Protein AF-A0A961MCG4-F1 (afdb_monomer_lite)

Foldseek 3Di:
DDAPDDPRHDCPVVVVVVVVVVPDDDDPDPDDPDDDDDDPVRVCVCPPPVPDPSPCPVLVVDPVNVVD

Radius of gyration: 17.28 Å; chains: 1; bounding box: 43×24×42 Å

pLDDT: mean 96.72, std 2.76, range [79.0, 98.5]

Secondary structure (DSSP, 8-state):
--EEETTEE--HHHHHHHHHT--S---SSPPPSSPPP--HHHHHTTTTTTT-----HHHHH-HHHHH-

Sequence (68 aa):
MPVVKDLVPDLTHFYAQHESIMPWLETKSNTPAKEWRQSIEDREKLDGLYECVMCACCSTSCPSYWWN

Structure (mmCIF, N/CA/C/O backbone):
data_AF-A0A961MCG4-F1
#
_entry.id   AF-A0A9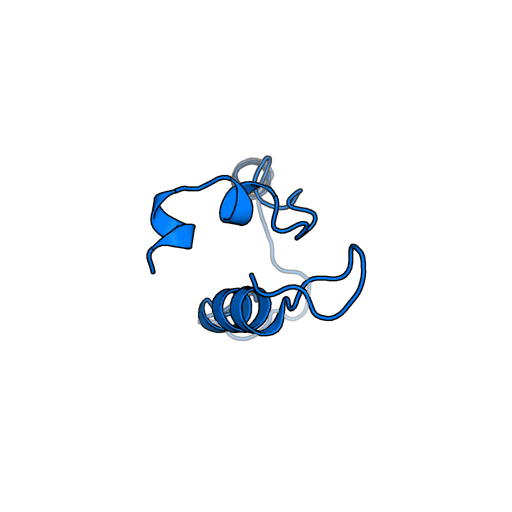61MCG4-F1
#
loop_
_atom_site.group_PDB
_atom_site.id
_atom_site.type_symbol
_atom_site.label_atom_id
_atom_site.label_alt_id
_atom_site.label_comp_id
_atom_site.label_asym_id
_atom_site.label_entity_id
_atom_site.label_seq_id
_atom_site.pdbx_PDB_ins_code
_atom_site.Cartn_x
_atom_site.Cartn_y
_atom_site.Cartn_z
_atom_site.occupancy
_atom_site.B_iso_or_equiv
_atom_site.auth_seq_id
_atom_site.auth_comp_id
_atom_site.auth_asym_id
_atom_site.auth_atom_id
_atom_site.pdbx_PDB_model_num
ATOM 1 N N . MET A 1 1 ? 11.174 -3.397 -10.680 1.00 91.38 1 MET A N 1
ATOM 2 C CA . MET A 1 1 ? 9.982 -3.800 -11.460 1.00 91.38 1 MET A CA 1
ATOM 3 C C . MET A 1 1 ? 10.335 -3.831 -12.940 1.00 91.38 1 MET A C 1
ATOM 5 O O . MET A 1 1 ? 10.586 -2.766 -13.497 1.00 91.38 1 MET A O 1
ATOM 9 N N . PRO A 1 2 ? 10.436 -5.020 -13.555 1.00 94.62 2 PRO A N 1
ATOM 10 C CA . PRO A 1 2 ? 10.670 -5.147 -14.991 1.00 94.62 2 PRO A CA 1
ATOM 11 C C . PRO A 1 2 ? 9.549 -4.491 -15.806 1.00 94.62 2 PRO A C 1
ATOM 13 O O . PRO A 1 2 ? 8.391 -4.502 -15.391 1.00 94.62 2 PRO A O 1
ATOM 16 N N . VAL A 1 3 ? 9.883 -3.925 -16.965 1.00 97.56 3 VAL A N 1
ATOM 17 C CA . VAL A 1 3 ? 8.891 -3.387 -17.908 1.00 97.56 3 VAL A CA 1
ATOM 18 C C . VAL A 1 3 ? 8.397 -4.523 -18.798 1.00 97.56 3 VAL A C 1
ATOM 20 O O . VAL A 1 3 ? 9.208 -5.190 -19.436 1.00 97.56 3 VAL A O 1
ATOM 23 N N . VAL A 1 4 ? 7.080 -4.734 -18.855 1.00 98.00 4 VAL A N 1
ATOM 24 C CA . VAL A 1 4 ? 6.462 -5.708 -19.769 1.00 98.00 4 VAL A CA 1
ATOM 25 C C . VAL A 1 4 ? 6.401 -5.117 -21.176 1.00 98.00 4 VAL A C 1
ATOM 27 O O . VAL A 1 4 ? 6.844 -5.749 -22.134 1.00 98.00 4 VAL A O 1
ATOM 30 N N . LYS A 1 5 ? 5.858 -3.897 -21.303 1.00 98.19 5 LYS A N 1
ATOM 31 C CA . LYS A 1 5 ? 5.757 -3.151 -22.566 1.00 98.19 5 LYS A CA 1
ATOM 32 C C . LYS A 1 5 ? 5.469 -1.667 -22.312 1.00 98.19 5 LYS A C 1
ATOM 34 O O . LYS A 1 5 ? 4.618 -1.352 -21.490 1.00 98.19 5 LYS A O 1
ATOM 39 N N . ASP A 1 6 ? 6.102 -0.765 -23.063 1.00 98.12 6 ASP A N 1
ATOM 40 C CA . ASP A 1 6 ? 5.888 0.689 -22.977 1.00 98.12 6 ASP A CA 1
ATOM 41 C C . ASP A 1 6 ? 5.990 1.208 -21.525 1.00 98.12 6 ASP A C 1
ATOM 43 O O . ASP A 1 6 ? 7.026 1.051 -20.884 1.00 98.12 6 ASP A O 1
ATOM 47 N N . LEU A 1 7 ? 4.917 1.803 -20.993 1.00 98.06 7 LEU A N 1
ATOM 48 C CA . LEU A 1 7 ? 4.813 2.278 -19.607 1.00 98.06 7 LEU A CA 1
ATOM 49 C C . LEU A 1 7 ? 4.105 1.273 -18.680 1.00 98.06 7 LEU A C 1
ATOM 51 O O . LEU A 1 7 ? 3.618 1.654 -17.618 1.00 98.06 7 LEU A O 1
ATOM 55 N N . VAL A 1 8 ? 4.014 0.001 -19.078 1.00 98.31 8 VAL A N 1
ATOM 56 C CA . VAL A 1 8 ? 3.362 -1.071 -18.314 1.00 98.31 8 VAL A CA 1
ATOM 57 C C . VAL A 1 8 ? 4.425 -1.938 -17.630 1.00 98.31 8 VAL A C 1
ATOM 59 O O . VAL A 1 8 ? 5.104 -2.721 -18.307 1.00 98.31 8 VAL A O 1
ATOM 62 N N . PRO A 1 9 ? 4.598 -1.826 -16.302 1.00 97.88 9 PRO A N 1
ATOM 63 C CA . PRO A 1 9 ? 5.507 -2.680 -15.553 1.00 97.88 9 PRO A CA 1
ATOM 64 C C . PRO A 1 9 ? 4.846 -3.988 -15.101 1.00 97.88 9 PRO A C 1
ATOM 66 O O . PRO A 1 9 ? 3.623 -4.097 -15.026 1.00 97.88 9 PRO A O 1
ATOM 69 N N . ASP A 1 10 ? 5.672 -4.967 -14.739 1.00 97.75 10 ASP A N 1
ATOM 70 C CA . ASP A 1 10 ? 5.234 -6.179 -14.050 1.00 97.75 10 ASP A CA 1
ATOM 71 C C . ASP A 1 10 ? 5.072 -5.902 -12.545 1.00 97.75 10 ASP A C 1
ATOM 73 O O . ASP A 1 10 ? 6.032 -5.550 -11.851 1.00 97.75 10 ASP A O 1
ATOM 77 N N . LEU A 1 11 ? 3.841 -6.057 -12.051 1.00 97.69 11 LEU A N 1
ATOM 78 C CA . LEU A 1 11 ? 3.440 -5.858 -10.655 1.00 97.69 11 LEU A CA 1
ATOM 79 C C . LEU A 1 11 ? 3.285 -7.172 -9.870 1.00 97.69 11 LEU A C 1
ATOM 81 O O . LEU A 1 11 ? 2.900 -7.136 -8.701 1.00 97.69 11 LEU A O 1
ATOM 85 N N . THR A 1 12 ? 3.597 -8.325 -10.468 1.00 97.62 12 THR A N 1
ATOM 86 C CA . THR A 1 12 ? 3.378 -9.648 -9.856 1.00 97.62 12 THR A CA 1
ATOM 87 C C . THR A 1 12 ? 4.036 -9.758 -8.480 1.00 97.62 12 THR A C 1
ATOM 89 O O . THR A 1 12 ? 3.398 -10.173 -7.516 1.00 97.62 12 THR A O 1
ATOM 92 N N . HIS A 1 13 ? 5.293 -9.322 -8.353 1.00 96.38 13 HIS A N 1
ATOM 93 C CA . HIS A 1 13 ? 6.008 -9.363 -7.076 1.00 96.38 13 HIS A CA 1
ATOM 94 C C . HIS A 1 13 ? 5.400 -8.428 -6.016 1.00 96.38 13 HIS A C 1
ATOM 96 O O . HIS A 1 13 ? 5.246 -8.827 -4.864 1.00 96.38 13 HIS A O 1
ATOM 102 N N . PHE A 1 14 ? 5.003 -7.213 -6.411 1.00 97.69 14 PHE A N 1
ATOM 103 C CA . PHE A 1 14 ? 4.374 -6.238 -5.515 1.00 97.69 14 PHE A CA 1
ATOM 104 C C . PHE A 1 14 ? 3.071 -6.790 -4.921 1.00 97.69 14 PHE A C 1
ATOM 106 O O . PHE A 1 14 ? 2.865 -6.733 -3.708 1.00 97.69 14 PHE A O 1
ATOM 113 N N . TYR A 1 15 ? 2.218 -7.390 -5.757 1.00 98.19 15 TYR A N 1
ATOM 114 C CA . TYR A 1 15 ? 0.973 -7.993 -5.282 1.00 98.19 15 TYR A CA 1
ATOM 115 C C . TYR A 1 15 ? 1.203 -9.254 -4.446 1.00 98.19 15 TYR A C 1
ATOM 117 O O . TYR A 1 15 ? 0.528 -9.415 -3.433 1.00 98.19 15 TYR A O 1
ATOM 125 N N . ALA A 1 16 ? 2.186 -10.091 -4.788 1.00 98.19 16 ALA A N 1
ATOM 126 C CA . ALA A 1 16 ? 2.536 -11.258 -3.975 1.00 98.19 16 ALA A CA 1
ATOM 127 C C . ALA A 1 16 ? 3.016 -10.861 -2.565 1.00 98.19 16 ALA A C 1
ATOM 129 O O . ALA A 1 16 ? 2.657 -11.498 -1.576 1.00 98.19 16 ALA A O 1
ATOM 130 N N . GLN A 1 17 ? 3.791 -9.779 -2.444 1.00 97.81 17 GLN A N 1
ATOM 131 C CA . GLN A 1 17 ? 4.193 -9.250 -1.137 1.00 97.81 17 GLN A CA 1
ATOM 132 C C . GLN A 1 17 ? 3.002 -8.696 -0.351 1.00 97.81 17 GLN A C 1
ATOM 134 O O . GLN A 1 17 ? 2.891 -8.961 0.844 1.00 97.81 17 GLN A O 1
ATOM 139 N N . HIS A 1 18 ? 2.093 -7.969 -1.001 1.00 97.94 18 HIS A N 1
ATOM 140 C CA . HIS A 1 18 ? 0.875 -7.487 -0.350 1.00 97.94 18 HIS A CA 1
ATOM 141 C C . HIS A 1 18 ? -0.025 -8.640 0.122 1.00 97.94 18 HIS A C 1
ATOM 143 O O . HIS A 1 18 ? -0.583 -8.583 1.211 1.00 97.94 18 HIS A O 1
ATOM 149 N N . GLU A 1 19 ? -0.144 -9.714 -0.654 1.00 98.19 19 GLU A N 1
ATOM 150 C CA . GLU A 1 19 ? -0.872 -10.912 -0.231 1.00 98.19 19 GLU A CA 1
ATOM 151 C C . GLU A 1 19 ? -0.207 -11.592 0.976 1.00 98.19 19 GLU A C 1
ATOM 153 O O . GLU A 1 19 ? -0.898 -12.030 1.895 1.00 98.19 19 GLU A O 1
ATOM 158 N N . SER A 1 20 ? 1.131 -11.613 1.029 1.00 98.12 20 SER A N 1
ATOM 159 C CA . SER A 1 20 ? 1.886 -12.272 2.107 1.00 98.12 20 SER A CA 1
ATOM 160 C C . SER A 1 20 ? 1.631 -11.703 3.507 1.00 98.12 20 SER A C 1
ATOM 162 O O . SER A 1 20 ? 1.846 -12.407 4.493 1.00 98.12 20 SER A O 1
ATOM 164 N N . ILE A 1 21 ? 1.153 -10.456 3.606 1.00 97.69 21 ILE A N 1
ATOM 165 C CA . ILE A 1 21 ? 0.812 -9.820 4.888 1.00 97.69 21 ILE A CA 1
ATOM 166 C C . ILE A 1 21 ? -0.631 -10.078 5.333 1.00 97.69 21 ILE A C 1
ATOM 168 O O . ILE A 1 21 ? -1.027 -9.556 6.369 1.00 97.69 21 ILE A O 1
ATOM 172 N N . MET A 1 22 ? -1.405 -10.859 4.571 1.00 98.12 22 MET A N 1
ATOM 173 C CA . MET A 1 22 ? -2.791 -11.218 4.889 1.00 98.12 22 MET A CA 1
ATOM 174 C C . MET A 1 22 ? -3.680 -9.987 5.161 1.00 98.12 22 MET A C 1
ATOM 176 O O . MET A 1 22 ? -4.119 -9.772 6.289 1.00 98.12 22 MET A O 1
ATOM 180 N N . PRO A 1 23 ? -3.946 -9.139 4.147 1.00 97.44 23 PRO A N 1
ATOM 181 C CA . PRO A 1 23 ? -4.577 -7.825 4.310 1.00 97.44 23 PRO A CA 1
ATOM 182 C C . PRO A 1 23 ? -6.104 -7.917 4.511 1.00 97.44 23 PRO A C 1
ATOM 184 O O . PRO A 1 23 ? -6.890 -7.280 3.809 1.00 97.44 23 PRO A O 1
ATOM 187 N N . TRP A 1 24 ? -6.544 -8.732 5.465 1.00 95.94 24 TRP A N 1
ATOM 188 C CA . TRP A 1 24 ? -7.936 -8.922 5.856 1.00 95.94 24 TRP A CA 1
ATOM 189 C C . TRP A 1 24 ? -8.073 -8.918 7.381 1.00 95.94 24 TRP A C 1
ATOM 191 O O . TRP A 1 24 ? -7.103 -9.032 8.125 1.00 95.94 24 TRP A O 1
ATOM 201 N N . LEU A 1 25 ? -9.305 -8.766 7.867 1.00 95.06 25 LEU A N 1
ATOM 202 C CA . LEU A 1 25 ? -9.576 -8.778 9.300 1.00 95.06 25 LEU A CA 1
ATOM 203 C C . LEU A 1 25 ? -9.499 -10.210 9.847 1.00 95.06 25 LEU A C 1
ATOM 205 O O . LEU A 1 25 ? -10.336 -11.049 9.516 1.00 95.06 25 LEU A O 1
ATOM 209 N N . GLU A 1 26 ? -8.540 -10.469 10.731 1.00 95.12 26 GLU A N 1
ATOM 210 C CA . GLU A 1 26 ? -8.456 -11.714 11.496 1.00 95.12 26 GLU A CA 1
ATOM 211 C C . GLU A 1 26 ? -9.071 -11.549 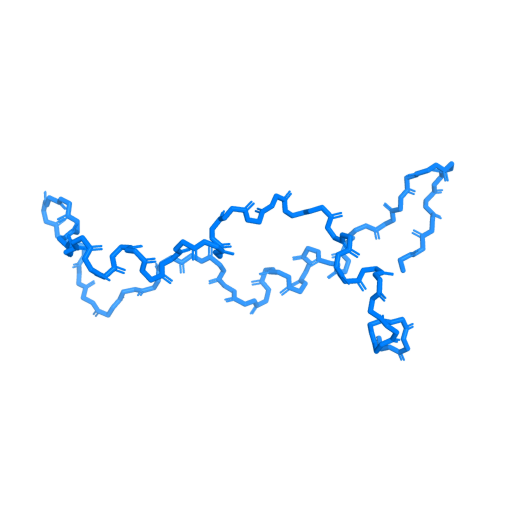12.890 1.00 95.12 26 GLU A C 1
ATOM 213 O O . GLU A 1 26 ? -8.724 -10.638 13.646 1.00 95.12 26 GLU A O 1
ATOM 218 N N . THR A 1 27 ? -9.979 -12.453 13.264 1.00 94.88 27 THR A N 1
ATOM 219 C CA . THR A 1 27 ? -10.686 -12.401 14.551 1.00 94.88 27 THR A CA 1
ATOM 220 C C . THR A 1 27 ? -10.490 -13.685 15.341 1.00 94.88 27 THR A C 1
ATOM 222 O O . THR A 1 27 ? -10.594 -14.782 14.802 1.00 94.88 27 THR A O 1
ATOM 225 N N . LYS A 1 28 ? -10.264 -13.563 16.653 1.00 94.25 28 LYS A N 1
ATOM 226 C CA . LYS A 1 28 ? -10.151 -14.724 17.558 1.00 94.25 28 LYS A CA 1
ATOM 227 C C . LYS A 1 28 ? -11.503 -15.224 18.072 1.00 94.25 28 LYS A C 1
ATOM 229 O O . LYS A 1 28 ? -11.595 -16.338 18.574 1.00 94.25 28 LYS A O 1
ATOM 234 N N . SER A 1 29 ? -12.533 -14.384 18.001 1.00 92.88 29 SER A N 1
ATOM 235 C CA . SER A 1 29 ? -13.893 -14.703 18.429 1.00 92.88 29 SER A CA 1
ATOM 236 C C . SER A 1 29 ? -14.777 -15.054 17.239 1.00 92.88 29 SER A C 1
ATOM 238 O O . SER A 1 29 ? -14.514 -14.631 16.114 1.00 92.88 29 SER A O 1
ATOM 240 N N . ASN A 1 30 ? -15.877 -15.757 17.511 1.00 93.44 30 ASN A N 1
ATOM 241 C CA . ASN A 1 30 ? -16.933 -15.954 16.523 1.00 93.44 30 ASN A CA 1
ATOM 242 C C . ASN A 1 30 ? -17.484 -14.607 16.039 1.00 93.44 30 ASN A C 1
ATOM 244 O O . ASN A 1 30 ? -17.548 -13.638 16.804 1.00 93.44 30 ASN A O 1
ATOM 248 N N . THR A 1 31 ? -17.914 -14.570 14.779 1.00 94.69 31 THR A N 1
ATOM 249 C CA . THR A 1 31 ? -18.583 -13.408 14.195 1.00 94.69 31 THR A CA 1
ATOM 250 C C . THR A 1 31 ? -19.837 -13.062 15.008 1.00 94.69 31 THR A C 1
ATOM 252 O O . THR A 1 31 ? -20.642 -13.954 15.296 1.00 94.69 31 THR A O 1
ATOM 255 N N . PRO A 1 32 ? -20.022 -11.794 15.412 1.00 94.94 32 PRO A N 1
ATOM 256 C CA . PRO A 1 32 ? -21.205 -11.375 16.147 1.00 94.94 32 PRO A CA 1
ATOM 257 C C . PRO A 1 32 ? -22.470 -11.498 15.286 1.00 94.94 32 PRO A C 1
ATOM 259 O O . PRO A 1 32 ? -22.423 -11.472 14.062 1.00 94.94 32 PR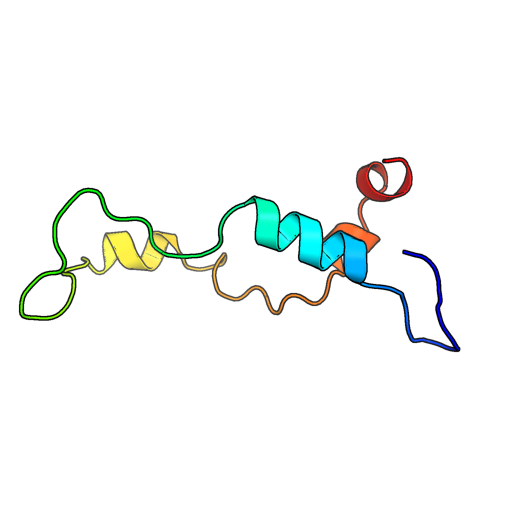O A O 1
ATOM 262 N N . ALA A 1 33 ? -23.634 -11.576 15.937 1.00 96.56 33 ALA A N 1
ATOM 263 C CA . ALA A 1 33 ? -24.930 -11.601 15.246 1.00 96.56 33 ALA A CA 1
ATOM 264 C C . ALA A 1 33 ? -25.284 -10.272 14.540 1.00 96.56 33 ALA A C 1
ATOM 266 O O . ALA A 1 33 ? -26.244 -10.208 13.777 1.00 96.56 33 ALA A O 1
ATOM 267 N N . LYS A 1 34 ? -24.545 -9.200 14.843 1.00 95.69 34 LYS A N 1
ATOM 268 C CA . LYS A 1 34 ? -24.665 -7.860 14.253 1.00 95.69 34 LYS A CA 1
ATOM 269 C C . LYS A 1 34 ? -23.274 -7.390 13.808 1.00 95.69 34 LYS A C 1
ATOM 271 O O . LYS A 1 34 ? -22.374 -8.201 13.642 1.00 95.69 34 LYS A O 1
ATOM 276 N N . GLU A 1 35 ? -23.094 -6.089 13.631 1.00 95.44 35 GLU A N 1
ATOM 277 C CA . GLU A 1 35 ? -21.806 -5.468 13.325 1.00 95.44 35 GLU A CA 1
ATOM 278 C C . GLU A 1 35 ? -20.777 -5.577 14.464 1.00 95.44 35 GLU A C 1
ATOM 280 O O . GLU A 1 35 ? -21.116 -5.706 15.647 1.00 95.44 35 GLU A O 1
ATOM 285 N N . TRP A 1 36 ? -19.502 -5.480 14.090 1.00 95.50 36 TRP A N 1
ATOM 286 C CA . TRP A 1 36 ? -18.409 -5.268 15.032 1.00 95.50 36 TRP A CA 1
ATOM 287 C C . TRP A 1 36 ? -18.492 -3.847 15.591 1.00 95.50 36 TRP A C 1
ATOM 289 O O . TRP A 1 36 ? -18.589 -2.883 14.837 1.00 95.50 36 TRP A O 1
ATOM 299 N N . ARG A 1 37 ? -18.443 -3.708 16.918 1.00 95.12 37 ARG A N 1
ATOM 300 C CA . ARG A 1 37 ? -18.396 -2.390 17.561 1.00 95.12 37 ARG A CA 1
ATOM 301 C C . ARG A 1 37 ? -16.963 -1.866 17.545 1.00 95.12 37 ARG A C 1
ATOM 303 O O . ARG A 1 37 ? -16.063 -2.557 18.011 1.00 95.12 37 ARG A O 1
ATOM 310 N N . GLN A 1 38 ? -16.788 -0.637 17.077 1.00 96.94 38 GLN A N 1
ATOM 311 C CA . GLN A 1 38 ? -15.530 0.108 17.105 1.00 96.94 38 GLN A CA 1
ATOM 312 C C . GLN A 1 38 ? -15.827 1.522 17.625 1.00 96.94 38 GLN A C 1
ATOM 314 O O . GLN A 1 38 ? -16.842 2.102 17.233 1.00 96.94 38 GLN A O 1
ATOM 319 N N . SER A 1 39 ? -15.004 2.060 18.533 1.00 98.44 39 SER A N 1
ATOM 320 C CA . SER A 1 39 ? -15.136 3.464 18.949 1.00 98.44 39 SER A CA 1
ATOM 321 C C . SER A 1 39 ? -14.571 4.404 17.882 1.00 98.44 39 SER A C 1
ATOM 323 O O . SER A 1 39 ? -13.823 3.977 17.000 1.00 98.44 39 SER A O 1
ATOM 325 N N . ILE A 1 40 ? -14.916 5.690 17.960 1.00 98.50 40 ILE A N 1
ATOM 326 C CA . ILE A 1 40 ? -14.398 6.701 17.028 1.00 98.50 40 ILE A CA 1
ATOM 327 C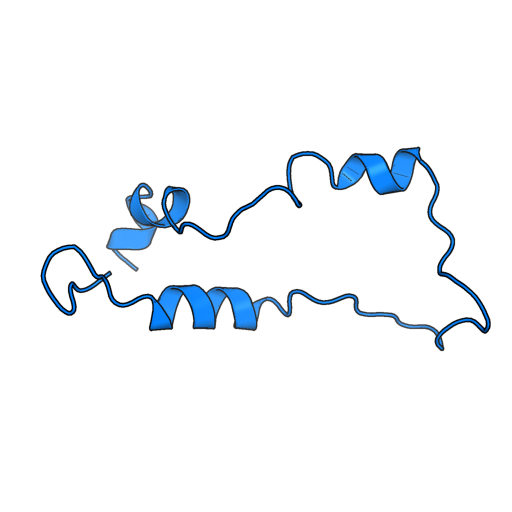 C . ILE A 1 40 ? -12.876 6.803 17.175 1.00 98.50 40 ILE A C 1
ATOM 329 O O . ILE A 1 40 ? -12.162 6.724 16.182 1.00 98.50 40 ILE A O 1
ATOM 333 N N . GLU A 1 41 ? -12.379 6.835 18.410 1.00 98.50 41 GLU A N 1
ATOM 334 C CA . GLU A 1 41 ? -10.950 6.940 18.719 1.00 98.50 41 GLU A CA 1
ATOM 335 C C . GLU A 1 41 ? -10.154 5.728 18.208 1.00 98.50 41 GLU A C 1
ATOM 337 O O . GLU A 1 41 ? -8.987 5.849 17.840 1.00 98.50 41 GLU A O 1
ATOM 342 N N . ASP A 1 42 ? -10.766 4.539 18.172 1.00 98.31 42 ASP A N 1
ATOM 343 C CA . ASP A 1 42 ? -10.140 3.350 17.589 1.00 98.31 42 ASP A CA 1
ATOM 344 C C . ASP A 1 42 ? -10.192 3.356 16.058 1.00 98.31 42 ASP A C 1
ATOM 346 O O . ASP A 1 42 ? -9.266 2.854 15.419 1.00 98.31 42 ASP A O 1
ATOM 350 N N . ARG A 1 43 ? -11.247 3.916 15.455 1.00 97.81 43 ARG A N 1
ATOM 351 C CA . ARG A 1 43 ? -11.365 4.058 13.998 1.00 97.81 43 ARG A C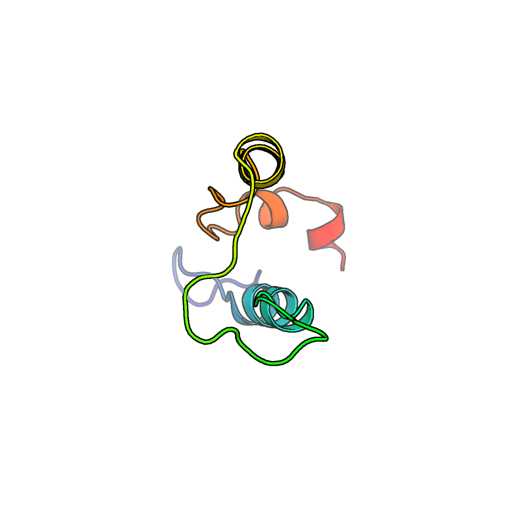A 1
ATOM 352 C C . ARG A 1 43 ? -10.386 5.095 13.446 1.00 97.81 43 ARG A C 1
ATOM 354 O O . ARG A 1 43 ? -9.810 4.846 12.387 1.00 97.81 43 ARG A O 1
ATOM 361 N N . GLU A 1 44 ? -10.179 6.207 14.145 1.00 98.38 44 GLU A N 1
ATOM 362 C CA . GLU A 1 44 ? -9.258 7.291 13.754 1.00 98.38 44 GLU A CA 1
ATOM 363 C C . GLU A 1 44 ? -7.804 6.816 13.630 1.00 98.38 44 GLU A C 1
ATOM 365 O O . GLU A 1 44 ? -7.043 7.332 12.819 1.00 98.38 44 GLU A O 1
ATOM 370 N N . LYS A 1 45 ? -7.410 5.758 14.352 1.00 98.25 45 LYS A N 1
ATOM 371 C CA . LYS A 1 45 ? -6.067 5.156 14.231 1.00 98.25 45 LYS A CA 1
ATOM 372 C C . LYS A 1 45 ? -5.751 4.617 12.833 1.00 98.25 45 LYS A C 1
ATOM 374 O O . LYS A 1 45 ? -4.588 4.346 12.548 1.00 98.25 45 LYS A O 1
ATOM 379 N N . LEU A 1 46 ? -6.766 4.394 11.998 1.00 98.31 46 LEU A N 1
ATOM 380 C CA . LEU A 1 46 ? -6.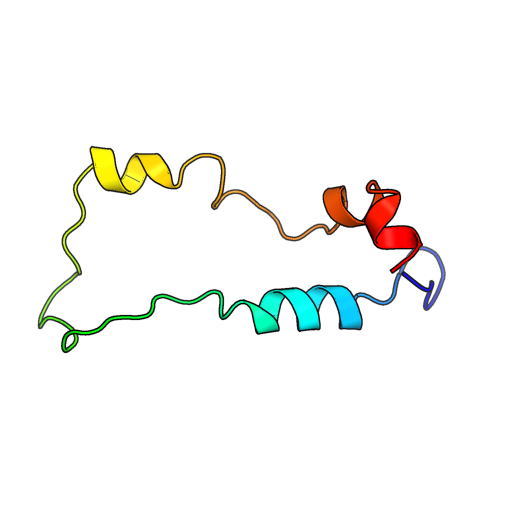584 3.928 10.625 1.00 98.31 46 LEU A CA 1
ATOM 381 C C . LEU A 1 46 ? -6.374 5.078 9.634 1.00 98.31 46 LEU A C 1
ATOM 383 O O . LEU A 1 46 ? -5.952 4.813 8.509 1.00 98.31 46 LEU A O 1
ATOM 387 N N . ASP A 1 47 ? -6.660 6.321 10.022 1.00 98.38 47 ASP A N 1
ATOM 388 C CA . ASP A 1 47 ? -6.551 7.477 9.134 1.00 98.38 47 ASP A CA 1
ATOM 389 C C . ASP A 1 47 ? -5.090 7.720 8.724 1.00 98.38 47 ASP A C 1
ATOM 391 O O . ASP A 1 47 ? -4.159 7.622 9.527 1.00 98.38 47 ASP A O 1
ATOM 395 N N . GLY A 1 48 ? -4.882 7.996 7.440 1.00 98.12 48 GLY A N 1
ATOM 396 C CA . GLY A 1 48 ? -3.570 8.044 6.792 1.00 98.12 48 GLY A CA 1
ATOM 397 C C . GLY A 1 48 ? -3.007 6.682 6.362 1.00 98.12 48 GLY A C 1
ATOM 398 O O . GLY A 1 48 ? -1.992 6.654 5.661 1.00 98.12 48 GLY A O 1
ATOM 399 N N . LEU A 1 49 ? -3.629 5.562 6.753 1.00 97.69 49 LEU A N 1
ATOM 400 C CA . LEU A 1 49 ? -3.204 4.208 6.379 1.00 97.69 49 LEU A CA 1
ATOM 401 C C . LEU A 1 49 ? -4.125 3.578 5.326 1.00 97.69 49 LEU A C 1
ATOM 403 O O . LEU A 1 49 ? -3.636 2.998 4.353 1.00 97.69 49 LEU A O 1
ATOM 407 N N . TYR A 1 50 ? -5.447 3.672 5.503 1.00 97.50 50 TYR A N 1
ATOM 408 C CA . TYR A 1 50 ? -6.414 3.006 4.614 1.00 97.50 50 TYR A CA 1
ATOM 409 C C . TYR A 1 50 ? -6.565 3.703 3.253 1.00 97.50 50 TYR A C 1
ATOM 411 O O . TYR A 1 50 ? -7.092 3.116 2.310 1.00 97.50 50 TYR A O 1
ATOM 419 N N . GLU A 1 51 ? -6.098 4.943 3.133 1.00 98.44 51 GLU A N 1
ATOM 420 C CA . GLU A 1 51 ? -6.169 5.775 1.931 1.00 98.44 51 GLU A CA 1
ATOM 421 C C . GLU A 1 51 ? -5.149 5.362 0.855 1.00 98.44 51 GLU A C 1
ATOM 423 O O . GLU A 1 51 ? -5.142 5.924 -0.242 1.00 98.44 51 GLU A O 1
ATOM 428 N N . CYS A 1 52 ? -4.282 4.385 1.141 1.00 98.31 52 CYS A N 1
ATOM 429 C CA . CYS A 1 52 ? -3.351 3.832 0.164 1.00 98.31 52 CYS A CA 1
ATOM 430 C C . CYS A 1 52 ? -4.096 3.307 -1.077 1.00 98.31 52 CYS A C 1
ATOM 432 O O . CYS A 1 52 ? -4.876 2.362 -1.009 1.00 98.31 52 CYS A O 1
ATOM 434 N N . VAL A 1 53 ? -3.792 3.877 -2.245 1.00 98.31 53 VAL A N 1
ATOM 435 C CA . VAL A 1 53 ? -4.408 3.493 -3.531 1.00 98.31 53 VAL A CA 1
ATOM 436 C C . VAL A 1 53 ? -3.653 2.384 -4.269 1.00 98.31 53 VAL A C 1
ATOM 438 O O . VAL A 1 53 ? -3.892 2.151 -5.451 1.00 98.31 53 VAL A O 1
ATOM 441 N N . MET A 1 54 ? -2.704 1.721 -3.601 1.00 98.12 54 MET A N 1
ATOM 442 C CA . MET A 1 54 ? -1.934 0.602 -4.160 1.00 98.12 54 MET A CA 1
ATOM 443 C C . MET A 1 54 ? -1.209 0.923 -5.483 1.00 98.12 54 MET A C 1
ATOM 445 O O . MET A 1 54 ? -1.064 0.065 -6.349 1.00 98.12 54 MET A O 1
ATOM 449 N N . CYS A 1 55 ? -0.709 2.155 -5.643 1.00 98.25 55 CYS A N 1
ATOM 450 C CA . CYS A 1 55 ? -0.044 2.607 -6.875 1.00 98.25 55 CYS A CA 1
ATOM 451 C C . CYS A 1 55 ? 1.425 2.169 -7.025 1.00 98.25 55 CYS A C 1
ATOM 453 O O . CYS A 1 55 ? 2.041 2.464 -8.044 1.00 98.25 55 CYS A O 1
ATOM 455 N N . ALA A 1 56 ? 2.005 1.532 -6.004 1.00 98.25 56 ALA A N 1
ATOM 456 C CA . ALA A 1 56 ? 3.416 1.136 -5.917 1.00 98.25 56 ALA A CA 1
ATOM 457 C C . ALA A 1 56 ? 4.466 2.275 -5.954 1.00 98.25 56 ALA A C 1
ATOM 459 O O . ALA A 1 56 ? 5.653 1.990 -5.794 1.00 98.25 56 ALA A O 1
ATOM 460 N N . CYS A 1 57 ? 4.076 3.555 -6.072 1.00 98.25 57 CYS A N 1
ATOM 461 C CA . CYS A 1 57 ? 5.018 4.680 -6.195 1.00 98.25 57 CYS A CA 1
ATOM 462 C C . CYS A 1 57 ? 6.039 4.755 -5.048 1.00 98.25 57 CYS A C 1
ATOM 464 O O . CYS A 1 57 ? 7.228 4.955 -5.298 1.00 98.25 57 CYS A O 1
ATOM 466 N N . CYS A 1 58 ? 5.597 4.562 -3.799 1.00 98.06 58 CYS A N 1
ATOM 467 C CA . CYS A 1 58 ? 6.482 4.563 -2.633 1.00 98.06 58 CYS A CA 1
ATOM 468 C C . CYS A 1 58 ? 7.537 3.447 -2.726 1.00 98.06 58 CYS A C 1
ATOM 470 O O . CYS A 1 58 ? 8.731 3.730 -2.609 1.00 98.06 58 CYS A O 1
ATOM 472 N N . SER A 1 59 ? 7.127 2.215 -3.042 1.00 97.25 59 SER A N 1
ATOM 473 C CA . SER A 1 59 ? 8.028 1.072 -3.232 1.00 97.25 59 SER A CA 1
ATOM 474 C C . SER A 1 59 ? 9.014 1.317 -4.371 1.00 97.25 59 SER A C 1
ATOM 476 O O . SER A 1 59 ? 10.216 1.144 -4.197 1.00 97.25 59 SER A O 1
ATOM 478 N N . THR A 1 60 ? 8.545 1.814 -5.518 1.00 96.31 60 THR A N 1
ATOM 479 C CA . THR A 1 60 ? 9.417 2.099 -6.668 1.00 96.31 60 THR A CA 1
ATOM 480 C C . THR A 1 60 ? 10.318 3.314 -6.475 1.00 96.31 60 THR A C 1
ATOM 482 O O . THR A 1 60 ? 11.276 3.462 -7.223 1.00 96.31 60 THR A O 1
ATOM 485 N N . SER A 1 61 ? 10.058 4.164 -5.479 1.00 97.94 61 SER A N 1
ATOM 486 C CA . SER A 1 61 ? 10.961 5.256 -5.092 1.00 97.94 61 SER A CA 1
ATOM 487 C C . SER A 1 61 ? 12.023 4.840 -4.069 1.00 97.94 61 SER A C 1
ATOM 489 O O . SER A 1 61 ? 12.977 5.582 -3.856 1.00 97.94 61 SER A O 1
ATOM 491 N N . CYS A 1 62 ? 11.869 3.676 -3.429 1.00 98.12 62 CYS A N 1
ATOM 492 C CA . CYS A 1 62 ? 12.725 3.228 -2.338 1.00 98.12 62 CYS A CA 1
ATOM 493 C C . CYS A 1 62 ? 13.983 2.518 -2.870 1.00 98.12 62 CYS A C 1
ATOM 495 O O . CYS A 1 62 ? 13.860 1.410 -3.395 1.00 98.12 62 CYS A O 1
ATOM 497 N N . PRO A 1 63 ? 15.202 3.056 -2.657 1.00 97.44 63 PRO A N 1
ATOM 498 C CA . PRO A 1 63 ? 16.425 2.410 -3.132 1.00 97.44 63 PRO A CA 1
ATOM 499 C C . PRO A 1 63 ? 16.639 1.016 -2.545 1.00 97.44 63 PRO A C 1
ATOM 501 O O . PRO A 1 63 ? 17.139 0.134 -3.229 1.00 97.44 63 PRO A O 1
ATOM 504 N N . SER A 1 64 ? 16.219 0.785 -1.297 1.00 97.50 64 SER A N 1
ATOM 505 C CA . SER A 1 64 ? 16.313 -0.543 -0.678 1.00 97.50 64 SER A CA 1
ATOM 506 C C . SER A 1 64 ? 15.490 -1.587 -1.441 1.00 97.50 64 SER A C 1
ATOM 508 O O . SER A 1 64 ? 15.942 -2.710 -1.629 1.00 97.50 64 SER A O 1
ATOM 510 N N . TYR A 1 65 ? 14.314 -1.208 -1.947 1.00 96.56 65 TYR A N 1
ATOM 511 C CA . TYR A 1 65 ? 13.441 -2.095 -2.720 1.00 96.56 65 TYR A CA 1
ATOM 512 C C . TYR A 1 65 ? 13.958 -2.360 -4.143 1.00 96.56 65 TYR A C 1
ATOM 514 O O . TYR A 1 65 ? 13.470 -3.246 -4.829 1.00 96.56 65 TYR A O 1
ATOM 522 N N . TRP A 1 66 ? 14.923 -1.578 -4.634 1.00 93.75 66 TRP A N 1
ATOM 523 C CA . TRP A 1 66 ? 15.526 -1.826 -5.948 1.00 93.75 66 TRP A CA 1
ATOM 524 C C . TRP A 1 66 ? 16.556 -2.946 -5.910 1.00 93.75 66 TRP A C 1
ATOM 526 O O . TRP A 1 66 ? 16.760 -3.629 -6.912 1.00 93.75 66 TRP A O 1
ATOM 536 N N . TRP A 1 67 ? 17.235 -3.080 -4.772 1.00 91.81 67 TRP A N 1
ATOM 537 C CA . TRP A 1 67 ? 18.365 -3.986 -4.597 1.00 91.81 67 TRP A CA 1
ATOM 538 C C . TRP A 1 67 ? 17.984 -5.321 -3.951 1.00 91.81 67 TRP A C 1
ATOM 540 O O . TRP A 1 67 ? 18.849 -6.186 -3.836 1.00 91.81 67 TRP A O 1
ATOM 550 N N . ASN A 1 68 ? 16.723 -5.477 -3.540 1.00 79.00 68 ASN A N 1
ATOM 551 C CA . ASN A 1 68 ? 16.155 -6.697 -2.964 1.00 79.00 68 ASN A CA 1
ATOM 552 C C . ASN A 1 68 ? 14.986 -7.181 -3.821 1.00 79.00 68 ASN A C 1
ATOM 554 O O . ASN A 1 68 ? 14.825 -8.415 -3.926 1.00 79.00 68 ASN A O 1
#